Protein AF-A0A2V8JA32-F1 (afdb_monomer_lite)

pLDDT: mean 73.49, std 20.95, range [31.86, 95.06]

Radius of gyration: 16.92 Å; chains: 1; bounding box: 35×33×56 Å

Foldseek 3Di:
DDPPVPPPPDDDPPPPPPDDDDPPPPDDPDDDQWDWDADPPPRDIDIDHDDLPDAAKDWDADPVPRFIKIWHWDDHDPPIDIDIDHPPPDD

Secondary structure (DSSP, 8-state):
------------S----S----TT--S------EEEEE-TTT--EEEEE--TT--EEEEEE-TTT--EEEEEEESSGGG-EEEEEE-S---

Structure (mmCIF, N/CA/C/O backbone):
data_AF-A0A2V8JA32-F1
#
_entry.id   AF-A0A2V8JA32-F1
#
loop_
_atom_site.group_PDB
_atom_site.id
_atom_site.type_symbol
_atom_site.label_atom_id
_atom_site.label_alt_id
_atom_site.label_comp_id
_atom_site.label_asym_id
_atom_site.label_entity_id
_atom_site.label_seq_id
_atom_site.pdbx_PDB_ins_code
_atom_site.Cartn_x
_atom_site.Cartn_y
_atom_site.Cartn_z
_atom_site.occupancy
_atom_site.B_iso_or_equiv
_atom_site.auth_seq_id
_atom_site.auth_comp_id
_atom_site.auth_asym_id
_atom_site.auth_atom_id
_atom_site.pdbx_PDB_model_num
ATOM 1 N N . MET A 1 1 ? -21.867 -20.429 3.128 1.00 41.47 1 MET A N 1
ATOM 2 C CA . MET A 1 1 ? -20.748 -20.968 2.332 1.00 41.47 1 MET A CA 1
ATOM 3 C C . MET A 1 1 ? -20.374 -19.952 1.265 1.00 41.47 1 MET A C 1
ATOM 5 O O . MET A 1 1 ? -21.151 -19.724 0.354 1.00 41.47 1 MET A O 1
ATOM 9 N N . ASN A 1 2 ? -19.231 -19.299 1.483 1.00 31.86 2 ASN A N 1
ATOM 10 C CA . ASN A 1 2 ? -18.325 -18.671 0.516 1.00 31.86 2 ASN A CA 1
ATOM 11 C C . ASN A 1 2 ? -18.934 -17.850 -0.626 1.00 31.86 2 ASN A C 1
ATOM 13 O O . ASN A 1 2 ? -18.778 -18.180 -1.796 1.00 31.86 2 ASN A O 1
ATOM 17 N N . SER A 1 3 ? -19.507 -16.700 -0.278 1.00 33.50 3 SER A N 1
ATOM 18 C CA . SER A 1 3 ? -19.538 -15.570 -1.203 1.00 33.50 3 SER A CA 1
ATOM 19 C C . SER A 1 3 ? -18.197 -14.845 -1.099 1.00 33.50 3 SER A C 1
ATOM 21 O O . SER A 1 3 ? -18.083 -13.847 -0.390 1.00 33.50 3 SER A O 1
ATOM 23 N N . THR A 1 4 ? -17.162 -15.353 -1.774 1.00 47.00 4 THR A N 1
ATOM 24 C CA . THR A 1 4 ? -15.989 -14.554 -2.161 1.00 47.00 4 THR A CA 1
ATOM 25 C C . THR A 1 4 ? -16.482 -13.503 -3.149 1.00 47.00 4 THR A C 1
ATOM 27 O O . THR A 1 4 ? -16.389 -13.637 -4.367 1.00 47.00 4 THR A O 1
ATOM 30 N N . ALA A 1 5 ? -17.111 -12.466 -2.597 1.00 41.75 5 ALA A N 1
ATOM 31 C CA . ALA A 1 5 ? -17.465 -11.256 -3.297 1.00 41.75 5 ALA A CA 1
ATOM 32 C C . ALA A 1 5 ? -16.150 -10.588 -3.689 1.00 41.75 5 ALA A C 1
ATOM 34 O O . ALA A 1 5 ? -15.569 -9.817 -2.932 1.00 41.75 5 ALA A O 1
ATOM 35 N N . PHE A 1 6 ? -15.677 -10.954 -4.876 1.00 43.28 6 PHE A N 1
ATOM 36 C CA . PHE A 1 6 ? -14.684 -10.254 -5.666 1.00 43.28 6 PHE A CA 1
ATOM 37 C C . PHE A 1 6 ? -15.209 -8.822 -5.857 1.00 43.28 6 PHE A C 1
ATOM 39 O O . PHE A 1 6 ? -15.877 -8.511 -6.846 1.00 43.28 6 PHE A O 1
ATOM 46 N N . ARG A 1 7 ? -15.030 -7.961 -4.845 1.00 49.44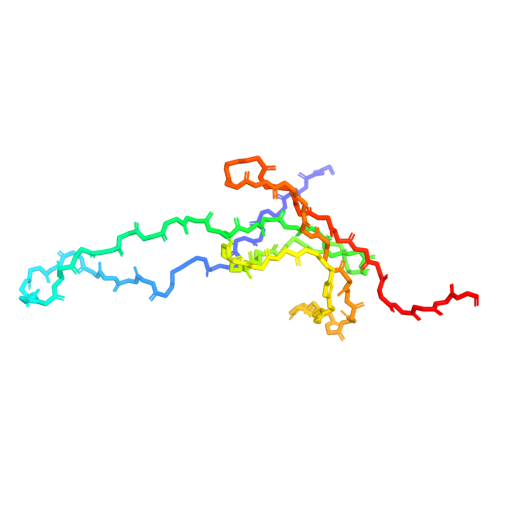 7 ARG A N 1
ATOM 47 C CA . ARG A 1 7 ? -15.384 -6.543 -4.900 1.00 49.44 7 ARG A CA 1
ATOM 48 C C . ARG A 1 7 ? -14.382 -5.886 -5.842 1.00 49.44 7 ARG A C 1
ATOM 50 O O . ARG A 1 7 ? -13.446 -5.234 -5.409 1.00 49.44 7 ARG A O 1
ATOM 57 N N . ARG A 1 8 ? -14.609 -6.055 -7.150 1.00 51.09 8 ARG A N 1
ATOM 58 C CA . ARG A 1 8 ? -14.036 -5.225 -8.214 1.00 51.09 8 ARG A CA 1
ATOM 59 C C . ARG A 1 8 ? -14.447 -3.783 -7.943 1.00 51.09 8 ARG A C 1
ATOM 61 O O . ARG A 1 8 ? -15.468 -3.321 -8.454 1.00 51.09 8 ARG A O 1
ATOM 68 N N . LYS A 1 9 ? -13.682 -3.048 -7.141 1.00 40.53 9 LYS A N 1
ATOM 69 C CA . LYS A 1 9 ? -13.749 -1.591 -7.158 1.00 40.53 9 LYS A CA 1
ATOM 70 C C . LYS A 1 9 ? -12.872 -1.102 -8.306 1.00 40.53 9 LYS A C 1
ATOM 72 O O . LYS A 1 9 ? -11.743 -0.700 -8.127 1.00 40.53 9 LYS A O 1
ATOM 77 N N . ARG A 1 10 ? -13.484 -1.122 -9.493 1.00 40.84 10 ARG A N 1
ATOM 78 C CA . ARG A 1 10 ? -13.232 -0.176 -10.590 1.00 40.84 10 ARG A CA 1
ATOM 79 C C . ARG A 1 10 ? -11.763 0.013 -10.989 1.00 40.84 10 ARG A C 1
ATOM 81 O O . ARG A 1 10 ? -11.208 1.100 -10.874 1.00 40.84 10 ARG A O 1
ATOM 88 N N . ILE A 1 11 ? -11.241 -0.997 -11.673 1.00 49.69 11 ILE A N 1
ATOM 89 C CA . ILE A 1 11 ? -10.346 -0.770 -12.811 1.00 49.69 11 ILE A CA 1
ATOM 90 C C . ILE A 1 11 ? -11.083 0.137 -13.824 1.00 49.69 11 ILE A C 1
ATOM 92 O O . ILE A 1 11 ? -12.298 0.011 -13.996 1.00 49.69 11 ILE A O 1
ATOM 96 N N . TYR A 1 12 ? -10.323 1.025 -14.476 1.00 37.50 12 TYR A N 1
ATOM 97 C CA . TYR A 1 12 ? -10.656 2.001 -15.534 1.00 37.50 12 TYR A 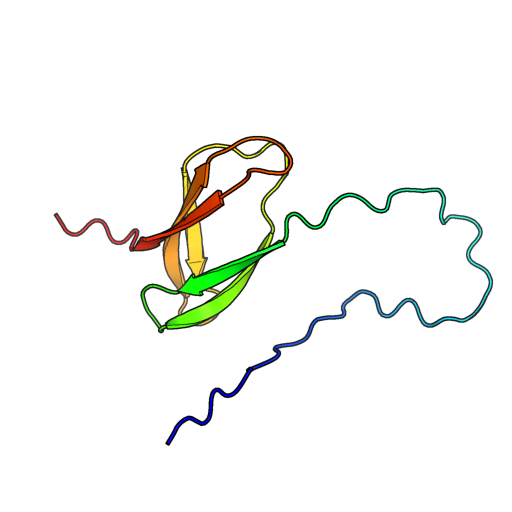CA 1
ATOM 98 C C . TYR A 1 12 ? -10.780 3.475 -15.112 1.00 37.50 12 TYR A C 1
ATOM 100 O O . TYR A 1 12 ? -11.863 4.054 -15.046 1.00 37.50 12 TYR A O 1
ATOM 108 N N . ARG A 1 13 ? -9.619 4.142 -15.040 1.00 43.84 13 ARG A N 1
ATOM 109 C CA . ARG A 1 13 ? -9.464 5.522 -15.541 1.00 43.84 13 ARG A CA 1
ATOM 110 C C . ARG A 1 13 ? -8.730 5.617 -16.885 1.00 43.84 13 ARG A C 1
ATOM 112 O O . ARG A 1 13 ? -8.401 6.712 -17.319 1.00 43.84 13 ARG A O 1
ATOM 119 N N . TYR A 1 14 ? -8.577 4.500 -17.596 1.00 44.56 14 TYR A N 1
ATOM 120 C CA . TYR A 1 14 ? -8.190 4.497 -19.010 1.00 44.56 14 TYR A CA 1
ATOM 121 C C . TYR A 1 14 ? -9.320 3.945 -19.874 1.00 44.56 14 TYR A C 1
ATOM 123 O O . TYR A 1 14 ? -9.181 2.940 -20.561 1.00 44.56 14 TYR A O 1
ATOM 131 N N . ALA A 1 15 ? -10.466 4.624 -19.856 1.00 44.03 15 ALA A N 1
ATOM 132 C CA . ALA A 1 15 ? -11.397 4.549 -20.973 1.00 44.03 15 ALA A CA 1
ATOM 133 C C . ALA A 1 15 ? -10.843 5.413 -22.121 1.00 44.03 15 ALA A C 1
ATOM 135 O O . ALA A 1 15 ? -11.393 6.462 -22.443 1.00 44.03 15 ALA A O 1
ATOM 136 N N . CYS A 1 16 ? -9.727 4.995 -22.729 1.00 41.47 16 CYS A N 1
ATOM 137 C CA . CYS A 1 16 ? -9.444 5.407 -24.100 1.00 41.47 16 CYS A CA 1
ATOM 138 C C . CYS A 1 16 ? -10.381 4.571 -24.969 1.00 41.47 16 CYS A C 1
ATOM 140 O O . CYS A 1 16 ? -10.096 3.428 -25.323 1.00 41.47 16 CYS A O 1
ATOM 142 N N . ILE A 1 17 ? -11.579 5.111 -25.169 1.00 50.22 17 ILE A N 1
ATOM 143 C CA . ILE A 1 17 ? -12.595 4.559 -26.054 1.00 50.22 17 ILE A CA 1
ATOM 144 C C . ILE A 1 17 ? -11.924 4.382 -27.418 1.00 50.22 17 ILE A C 1
ATOM 146 O O . ILE A 1 17 ? -11.265 5.301 -27.903 1.00 50.22 17 ILE A O 1
ATOM 150 N N . ALA A 1 18 ? -12.048 3.191 -27.997 1.00 44.78 18 ALA A N 1
ATOM 151 C CA . ALA A 1 18 ? -11.497 2.809 -29.291 1.00 44.78 18 ALA A CA 1
ATOM 152 C C . ALA A 1 18 ? -12.131 3.606 -30.450 1.00 44.78 18 ALA A C 1
ATOM 154 O O . ALA A 1 18 ? -12.861 3.062 -31.274 1.00 44.78 18 ALA A O 1
ATOM 155 N N . SER A 1 19 ? -11.829 4.900 -30.518 1.00 49.28 19 SER A N 1
ATOM 156 C CA . SER A 1 19 ? -12.258 5.818 -31.564 1.00 49.28 19 SER A CA 1
ATOM 157 C C . SER A 1 19 ? -11.073 6.711 -31.924 1.00 49.28 19 SER A C 1
ATOM 159 O O . SER A 1 19 ? -10.821 7.722 -31.282 1.00 49.28 19 SER A O 1
ATOM 161 N N . LEU A 1 20 ? -10.302 6.235 -32.904 1.00 55.19 20 LEU A N 1
ATOM 162 C CA . LEU A 1 20 ? -9.561 6.968 -33.940 1.00 55.19 20 LEU A CA 1
ATOM 163 C C . LEU A 1 20 ? -9.174 8.440 -33.654 1.00 55.19 20 LEU A C 1
ATOM 165 O O . LEU A 1 20 ? -10.027 9.288 -33.422 1.00 55.19 20 LEU A O 1
ATOM 169 N N . SER A 1 21 ? -7.888 8.748 -33.892 1.00 53.50 21 SER A N 1
ATOM 170 C CA . SER A 1 21 ? -7.274 10.079 -34.116 1.00 53.50 21 SER A CA 1
ATOM 171 C C . SER A 1 21 ? -6.807 10.918 -32.908 1.00 53.50 21 SER A C 1
ATOM 173 O O . SER A 1 21 ? -7.254 12.037 -32.701 1.00 53.50 21 SER A O 1
ATOM 175 N N . HIS A 1 22 ? -5.777 10.447 -32.190 1.00 49.62 22 HIS A N 1
ATOM 176 C CA . HIS A 1 22 ? -4.881 11.335 -31.428 1.00 49.62 22 HIS A CA 1
ATOM 177 C C . HIS A 1 22 ? -3.415 11.121 -31.859 1.00 49.62 22 HIS A C 1
ATOM 179 O O . HIS A 1 22 ? -2.818 10.105 -31.499 1.00 49.62 22 HIS A O 1
ATOM 185 N N . PRO A 1 23 ? -2.800 12.055 -32.612 1.00 44.34 23 PRO A N 1
ATOM 186 C CA . PRO A 1 23 ? -1.442 11.922 -33.158 1.00 44.34 23 PRO A CA 1
ATOM 187 C C . PRO A 1 23 ? -0.303 12.082 -32.126 1.00 44.34 23 PRO A C 1
ATOM 189 O O . PRO A 1 23 ? 0.831 12.345 -32.510 1.00 44.34 23 PRO A O 1
ATOM 192 N N . HIS A 1 24 ? -0.564 11.896 -30.825 1.00 48.81 24 HIS A N 1
ATOM 193 C CA . HIS A 1 24 ? 0.441 12.038 -29.758 1.00 48.81 24 HIS A CA 1
ATOM 194 C C . HIS A 1 24 ? 0.606 10.785 -28.880 1.00 48.81 24 HIS A C 1
ATOM 196 O O . HIS A 1 24 ? 1.083 10.866 -27.751 1.00 48.81 24 HIS A O 1
ATOM 202 N N . CYS A 1 25 ? 0.227 9.604 -29.380 1.00 46.81 25 CYS A N 1
ATOM 203 C CA . CYS A 1 25 ? 0.453 8.337 -28.682 1.00 46.81 25 CYS A CA 1
ATOM 204 C C . CYS A 1 25 ? 1.785 7.702 -29.113 1.00 46.81 25 CYS A C 1
ATOM 206 O O . CYS A 1 25 ? 1.837 6.608 -29.673 1.00 46.81 25 CYS A O 1
ATOM 208 N N . SER A 1 26 ? 2.897 8.397 -28.877 1.00 53.34 26 SER A N 1
ATOM 209 C CA . SER A 1 26 ? 4.211 7.764 -28.927 1.00 53.34 26 SER A CA 1
ATOM 210 C C . SER A 1 26 ? 4.519 7.147 -27.567 1.00 53.34 26 SER A C 1
ATOM 212 O O . SER A 1 26 ? 5.046 7.804 -26.675 1.00 53.34 26 SER A O 1
ATOM 214 N N . ARG A 1 27 ? 4.217 5.846 -27.486 1.00 63.06 27 ARG A N 1
ATOM 215 C CA . ARG A 1 27 ? 5.115 4.825 -26.937 1.00 63.06 27 ARG A CA 1
ATOM 216 C C . ARG A 1 27 ? 5.531 5.057 -25.489 1.00 63.06 27 ARG A C 1
ATOM 218 O O . ARG A 1 27 ? 6.591 5.617 -25.264 1.00 63.06 27 ARG A O 1
ATOM 225 N N . ILE A 1 28 ? 4.742 4.519 -24.558 1.00 56.28 28 ILE A N 1
ATOM 226 C CA . ILE A 1 28 ? 5.187 3.972 -23.271 1.00 56.28 28 ILE A CA 1
ATOM 227 C C . ILE A 1 28 ? 3.989 3.227 -22.646 1.00 56.28 28 ILE A C 1
ATOM 229 O O . ILE A 1 28 ? 3.132 3.803 -21.987 1.00 56.28 28 ILE A O 1
ATOM 233 N N . ALA A 1 29 ? 3.916 1.920 -22.881 1.00 59.22 29 ALA A N 1
ATOM 234 C CA . ALA A 1 29 ? 3.285 1.005 -21.940 1.00 59.22 29 ALA A CA 1
ATOM 235 C C . ALA A 1 29 ? 4.398 0.628 -20.951 1.00 59.22 29 ALA A C 1
ATOM 237 O O . ALA A 1 29 ? 5.222 -0.224 -21.277 1.00 59.22 29 ALA A O 1
ATOM 238 N N . ARG A 1 30 ? 4.542 1.342 -19.823 1.00 52.88 30 ARG A N 1
ATOM 239 C CA . ARG A 1 30 ? 5.462 0.893 -18.762 1.00 52.88 30 ARG A CA 1
ATOM 240 C C . ARG A 1 30 ? 4.649 0.074 -17.771 1.00 52.88 30 ARG A C 1
ATOM 242 O O . ARG A 1 30 ? 3.703 0.600 -17.206 1.00 52.88 30 ARG A O 1
ATOM 249 N N . VAL A 1 31 ? 5.034 -1.196 -17.687 1.00 54.94 31 VAL A N 1
ATOM 250 C CA . VAL A 1 31 ? 5.074 -2.093 -16.525 1.00 54.94 31 VAL A CA 1
ATOM 251 C C . VAL A 1 31 ? 3.955 -1.928 -15.482 1.00 54.94 31 VAL A C 1
ATOM 253 O O . VAL A 1 31 ? 3.832 -0.903 -14.819 1.00 54.94 31 VAL A O 1
ATOM 256 N N . SER A 1 32 ? 3.150 -2.977 -15.316 1.00 58.06 32 SER A N 1
ATOM 257 C CA . SER A 1 32 ? 2.217 -3.106 -14.195 1.00 58.06 32 SER A CA 1
ATOM 258 C C . SER A 1 32 ? 3.003 -3.305 -12.894 1.00 58.06 32 SER A C 1
ATOM 260 O O . SER A 1 32 ? 3.258 -4.437 -12.501 1.00 58.06 32 SER A O 1
ATOM 262 N N . ASP A 1 33 ? 3.394 -2.216 -12.228 1.00 75.62 33 ASP A N 1
ATOM 263 C CA . ASP A 1 33 ? 3.913 -2.217 -10.841 1.00 75.62 33 ASP A CA 1
ATOM 264 C C . ASP A 1 33 ? 2.733 -2.079 -9.844 1.00 75.62 33 ASP A C 1
ATOM 266 O O . ASP A 1 33 ? 2.779 -1.373 -8.838 1.00 75.62 33 ASP A O 1
ATOM 270 N N . GLU A 1 34 ? 1.611 -2.720 -10.192 1.00 85.81 34 GLU A N 1
ATOM 271 C CA . GLU A 1 34 ? 0.377 -2.791 -9.412 1.00 85.81 34 GLU A CA 1
ATOM 272 C C . GLU A 1 34 ? 0.360 -4.122 -8.650 1.00 85.81 34 GLU A C 1
ATOM 274 O O . GLU A 1 34 ? 0.461 -5.196 -9.245 1.00 85.81 34 GLU A O 1
ATOM 279 N N . PHE A 1 35 ? 0.214 -4.065 -7.329 1.00 87.56 35 PHE A N 1
ATOM 280 C CA . PHE A 1 35 ? 0.216 -5.226 -6.447 1.00 87.56 35 PHE A CA 1
ATOM 281 C C . PHE A 1 35 ? -1.110 -5.349 -5.715 1.00 87.56 35 PHE A C 1
ATOM 283 O O . PHE A 1 35 ? -1.597 -4.405 -5.093 1.00 87.56 35 PHE A O 1
ATOM 290 N N . LEU A 1 36 ? -1.664 -6.556 -5.732 1.00 91.81 36 LEU A N 1
ATOM 291 C CA . LEU A 1 36 ? -2.868 -6.893 -4.992 1.00 91.81 36 LEU A CA 1
ATOM 292 C C . LEU A 1 36 ? -2.480 -7.345 -3.580 1.00 91.81 36 LEU A C 1
ATOM 294 O O . LEU A 1 36 ? -1.876 -8.403 -3.403 1.00 91.81 36 LEU A O 1
ATOM 298 N N . VAL A 1 37 ? -2.830 -6.551 -2.572 1.00 93.00 37 VAL A N 1
ATOM 299 C CA . VAL A 1 37 ? -2.506 -6.815 -1.164 1.00 93.00 37 VAL A CA 1
ATOM 300 C C . VAL A 1 37 ? -3.768 -6.847 -0.311 1.00 93.00 37 VAL A C 1
ATOM 302 O O . VAL A 1 37 ? -4.793 -6.266 -0.656 1.00 93.00 3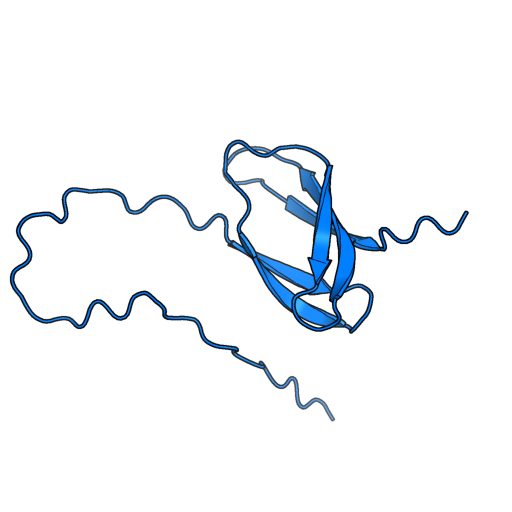7 VAL A O 1
ATOM 305 N N . THR A 1 38 ? -3.702 -7.521 0.834 1.00 95.06 38 THR A N 1
ATOM 306 C CA . THR A 1 38 ? -4.819 -7.583 1.785 1.00 95.06 38 THR A CA 1
ATOM 307 C C . THR A 1 38 ? -4.510 -6.720 2.997 1.00 95.06 38 THR A C 1
ATOM 309 O O . THR A 1 38 ? -3.484 -6.904 3.650 1.00 95.06 38 THR A O 1
ATOM 312 N N . CYS A 1 39 ? -5.402 -5.788 3.331 1.00 93.38 39 CYS A N 1
ATOM 313 C CA . CYS A 1 39 ? -5.227 -4.922 4.489 1.00 93.38 39 CYS A CA 1
ATOM 314 C C . CYS A 1 39 ? -5.206 -5.736 5.798 1.00 93.38 39 CYS A C 1
ATOM 316 O O . CYS A 1 39 ? -6.180 -6.430 6.095 1.00 93.38 39 CYS A O 1
ATOM 318 N N . PRO A 1 40 ? -4.168 -5.608 6.649 1.00 93.00 40 PRO A N 1
ATOM 319 C CA . PRO A 1 40 ? -4.080 -6.346 7.909 1.00 93.00 40 PRO A CA 1
ATOM 320 C C . PRO A 1 40 ? -5.011 -5.796 9.005 1.00 93.00 40 PRO A C 1
ATOM 322 O O . PRO A 1 40 ? -5.067 -6.363 10.100 1.00 93.00 40 PRO A O 1
ATOM 325 N N . TYR A 1 41 ? -5.711 -4.686 8.751 1.00 92.06 41 TYR A N 1
ATOM 326 C CA . TYR A 1 41 ? -6.688 -4.094 9.668 1.00 92.06 41 TYR A CA 1
ATOM 327 C C . TYR A 1 41 ? -8.116 -4.520 9.324 1.00 92.06 41 TYR A C 1
ATOM 329 O O . TYR A 1 41 ? -8.756 -5.188 10.129 1.00 92.06 41 TYR A O 1
ATOM 337 N N . CYS A 1 42 ? -8.609 -4.163 8.134 1.00 93.62 42 CYS A N 1
ATOM 338 C CA . CYS A 1 42 ? -9.992 -4.442 7.731 1.00 93.62 42 CYS A CA 1
ATOM 339 C C . CYS A 1 42 ? -10.173 -5.743 6.934 1.00 93.62 42 CYS A C 1
ATOM 341 O O . CYS A 1 42 ? -11.307 -6.168 6.740 1.00 93.62 42 CYS A O 1
ATOM 343 N N . GLY A 1 43 ? -9.088 -6.378 6.475 1.00 92.94 43 GLY A N 1
ATOM 344 C CA . GLY A 1 43 ? -9.145 -7.604 5.672 1.00 92.94 43 GLY A CA 1
ATOM 345 C C . GLY A 1 43 ? -9.558 -7.398 4.211 1.00 92.94 43 GLY A C 1
ATOM 346 O O . GLY A 1 43 ? -9.657 -8.374 3.472 1.00 92.94 43 GLY A O 1
ATOM 347 N N . GLU A 1 44 ? -9.787 -6.157 3.779 1.00 92.75 44 GLU A N 1
ATOM 348 C CA . GLU A 1 44 ? -10.160 -5.858 2.397 1.00 92.75 44 GLU A CA 1
ATOM 349 C C . GLU A 1 44 ? -8.952 -5.973 1.462 1.00 92.75 44 GLU A C 1
ATOM 351 O O . GLU A 1 44 ? -7.816 -5.654 1.829 1.00 92.75 44 GLU A O 1
ATOM 356 N N . GLN A 1 45 ? -9.215 -6.429 0.241 1.00 93.31 45 GLN A N 1
ATOM 357 C CA . GLN A 1 45 ? -8.221 -6.518 -0.819 1.00 93.31 45 GLN A CA 1
ATOM 358 C C . GLN A 1 45 ? -8.112 -5.174 -1.544 1.00 93.31 45 GLN A C 1
ATOM 360 O O . GLN A 1 45 ? -9.125 -4.590 -1.930 1.00 93.31 45 GLN A O 1
ATOM 365 N N . VAL A 1 46 ? -6.885 -4.692 -1.707 1.00 89.88 46 VAL A N 1
ATOM 366 C CA . VAL A 1 46 ? -6.557 -3.363 -2.225 1.00 89.88 46 VAL A CA 1
ATOM 367 C C . VAL A 1 46 ? -5.450 -3.497 -3.266 1.00 89.88 46 VAL A C 1
ATOM 369 O O . VAL A 1 46 ? -4.500 -4.257 -3.077 1.00 89.88 46 VAL A O 1
ATOM 372 N N . GLU A 1 47 ? -5.575 -2.753 -4.358 1.00 90.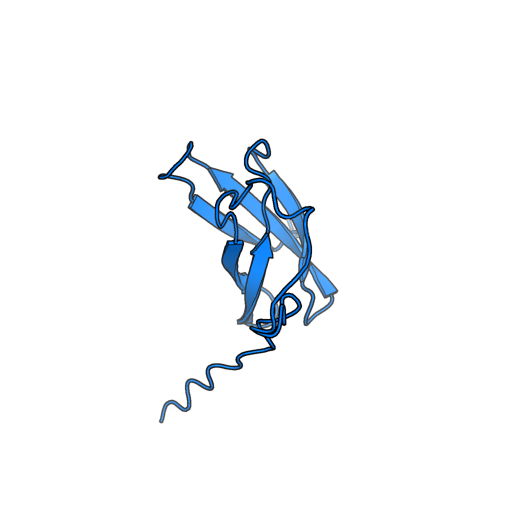25 47 GLU A N 1
ATOM 373 C CA . GLU A 1 47 ? -4.562 -2.653 -5.409 1.00 90.25 47 GLU A CA 1
ATOM 374 C C . GLU A 1 47 ? -3.675 -1.441 -5.114 1.00 90.25 47 GLU A C 1
ATOM 376 O O . GLU A 1 47 ? -4.162 -0.314 -5.057 1.00 90.25 47 GLU A O 1
ATOM 381 N N . ILE A 1 48 ? -2.380 -1.661 -4.890 1.00 88.31 48 ILE A N 1
ATOM 382 C CA . ILE A 1 48 ? -1.414 -0.585 -4.647 1.00 88.31 48 ILE A CA 1
ATOM 383 C C . ILE A 1 48 ? -0.443 -0.472 -5.813 1.00 88.31 48 ILE A C 1
ATOM 385 O O . ILE A 1 48 ? -0.001 -1.479 -6.354 1.00 88.31 48 ILE A O 1
ATOM 389 N N . TYR A 1 49 ? -0.079 0.755 -6.167 1.00 88.62 49 TYR A N 1
ATOM 390 C CA . TYR A 1 49 ? 0.986 1.019 -7.125 1.00 88.62 49 TYR A CA 1
ATOM 391 C C . TYR A 1 49 ? 2.279 1.318 -6.370 1.00 88.62 49 TYR A C 1
ATOM 393 O O . TYR A 1 49 ? 2.297 2.161 -5.467 1.00 88.62 49 TYR A O 1
ATOM 401 N N . VAL A 1 50 ? 3.349 0.624 -6.733 1.00 86.75 50 VAL A N 1
ATOM 402 C CA . VAL A 1 50 ? 4.700 0.898 -6.248 1.00 86.75 50 VAL A CA 1
ATOM 403 C C . VAL A 1 50 ? 5.501 1.459 -7.425 1.00 86.75 50 VAL A C 1
ATOM 405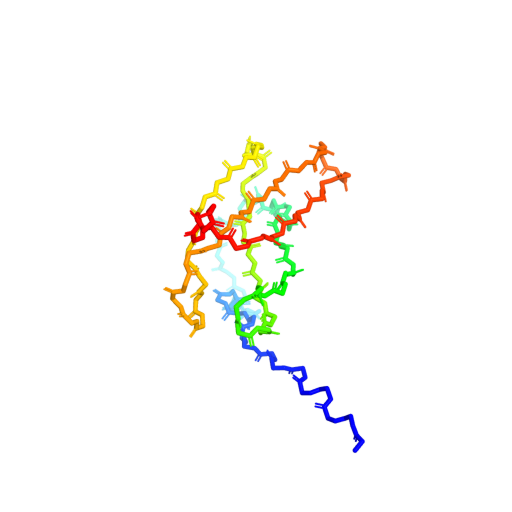 O O . VAL A 1 50 ? 5.182 1.233 -8.585 1.00 86.75 50 VAL A O 1
ATOM 408 N N . GLU A 1 51 ? 6.483 2.319 -7.170 1.00 83.44 51 GLU A N 1
ATOM 409 C CA . GLU A 1 51 ? 7.357 2.762 -8.254 1.00 83.44 51 GLU A CA 1
ATOM 410 C C . GLU A 1 51 ? 8.487 1.740 -8.468 1.00 83.44 51 GLU A C 1
ATOM 412 O O . GLU A 1 51 ? 9.027 1.187 -7.500 1.00 83.44 51 GLU A O 1
ATOM 417 N N . PRO A 1 52 ? 8.931 1.521 -9.718 1.00 79.62 52 PRO A N 1
ATOM 418 C CA . PRO A 1 52 ? 9.999 0.571 -10.031 1.00 79.62 52 PRO A CA 1
ATOM 419 C C . PRO A 1 52 ? 11.346 0.932 -9.383 1.00 79.62 52 PRO A C 1
ATOM 421 O O . PRO A 1 52 ? 12.206 0.068 -9.229 1.00 79.62 52 PRO A O 1
ATOM 424 N N . ASP A 1 53 ? 11.539 2.187 -8.974 1.00 80.81 53 ASP A N 1
ATOM 425 C CA . ASP A 1 53 ? 12.741 2.635 -8.260 1.00 80.81 53 ASP A CA 1
ATOM 426 C C . ASP A 1 53 ? 12.618 2.469 -6.733 1.00 80.81 53 ASP A C 1
ATOM 428 O O . ASP A 1 53 ? 13.613 2.326 -6.018 1.00 80.81 53 ASP A O 1
ATOM 432 N N . VAL A 1 54 ? 11.386 2.388 -6.215 1.00 84.06 54 VAL A N 1
ATOM 433 C CA . VAL A 1 54 ? 11.139 2.243 -4.780 1.00 84.06 54 VAL A CA 1
ATOM 434 C C . VAL A 1 54 ? 11.546 0.848 -4.329 1.00 84.06 54 VAL A C 1
ATOM 436 O O . VAL A 1 54 ? 11.099 -0.175 -4.852 1.00 84.06 54 VAL A O 1
ATOM 439 N N . ASN A 1 55 ? 12.408 0.827 -3.322 1.00 85.62 55 ASN A N 1
ATOM 440 C CA . ASN A 1 55 ? 12.874 -0.362 -2.638 1.00 85.62 55 ASN A CA 1
ATOM 441 C C . ASN A 1 55 ? 12.923 -0.081 -1.130 1.00 85.62 55 ASN A C 1
ATOM 443 O O . ASN A 1 55 ? 13.185 1.043 -0.703 1.00 85.62 55 ASN A O 1
ATOM 447 N N . GLY A 1 56 ? 12.637 -1.097 -0.314 1.00 89.44 56 GLY A N 1
ATOM 448 C CA . GLY A 1 56 ? 12.634 -0.965 1.140 1.00 89.44 56 GLY A CA 1
ATOM 449 C C . GLY A 1 56 ? 11.235 -0.901 1.745 1.00 89.44 56 GLY A C 1
ATOM 450 O O . GLY A 1 56 ? 10.319 -1.594 1.309 1.00 89.44 56 GLY A O 1
ATOM 451 N N . THR A 1 57 ? 11.101 -0.161 2.844 1.00 92.75 57 THR A N 1
ATOM 452 C CA . THR A 1 57 ? 9.899 -0.161 3.685 1.00 92.75 57 THR A CA 1
ATOM 453 C C . THR A 1 57 ? 9.364 1.251 3.849 1.00 92.75 57 THR A C 1
ATOM 455 O O . THR A 1 57 ? 10.109 2.145 4.238 1.00 92.75 57 THR A O 1
ATOM 458 N N . PHE A 1 58 ? 8.071 1.436 3.608 1.00 92.62 58 PHE A N 1
ATOM 459 C CA . PHE A 1 58 ? 7.378 2.709 3.784 1.00 92.62 58 PHE A CA 1
ATOM 460 C C . PHE A 1 58 ? 6.014 2.493 4.445 1.00 92.62 58 PHE A C 1
ATOM 462 O O . PHE A 1 58 ? 5.539 1.363 4.570 1.00 92.62 58 PHE A O 1
ATOM 469 N N . VAL A 1 59 ? 5.402 3.574 4.920 1.00 94.06 59 VAL A N 1
ATOM 470 C CA . VAL A 1 59 ? 4.070 3.561 5.535 1.00 94.06 59 VAL A CA 1
ATOM 471 C C . VAL A 1 59 ? 3.105 4.294 4.610 1.00 94.06 59 VAL A C 1
ATOM 473 O O . VAL A 1 59 ? 3.440 5.350 4.082 1.00 94.06 59 VAL A O 1
ATOM 476 N N . GLN A 1 60 ? 1.928 3.715 4.406 1.00 92.44 60 GLN A N 1
ATOM 477 C CA . GLN A 1 60 ? 0.782 4.360 3.762 1.00 92.44 60 GLN A CA 1
ATOM 478 C C . GLN A 1 60 ? -0.449 4.195 4.659 1.00 92.44 60 GLN A C 1
ATOM 480 O O . GLN A 1 60 ? -0.385 3.525 5.686 1.00 92.44 60 GLN A O 1
ATOM 485 N N . ASP A 1 61 ? -1.583 4.750 4.261 1.00 92.94 61 ASP A N 1
ATOM 486 C CA . ASP A 1 61 ? -2.872 4.483 4.891 1.00 92.94 61 ASP A CA 1
ATOM 487 C C . ASP A 1 61 ? -3.701 3.568 3.991 1.00 92.94 61 ASP A C 1
ATOM 489 O O . ASP A 1 61 ? -3.643 3.656 2.764 1.00 92.94 61 ASP A O 1
ATOM 493 N N . CYS A 1 62 ? -4.475 2.659 4.580 1.00 92.25 62 CYS A N 1
ATOM 494 C CA . CYS A 1 62 ? -5.421 1.863 3.804 1.00 92.25 62 CYS A CA 1
ATOM 495 C C . CYS A 1 62 ? -6.561 2.754 3.281 1.00 92.25 62 CYS A C 1
ATOM 497 O O . CYS A 1 62 ? -7.253 3.383 4.078 1.00 92.25 62 CYS A O 1
ATOM 499 N N . GLU A 1 63 ? -6.834 2.739 1.973 1.00 90.00 63 GLU A N 1
ATOM 500 C CA . GLU A 1 63 ? -7.913 3.539 1.359 1.00 90.00 63 GLU A CA 1
ATOM 501 C C . GLU A 1 63 ? -9.327 3.191 1.860 1.00 90.00 63 GLU A C 1
ATOM 503 O O . GLU A 1 63 ? -10.270 3.956 1.664 1.00 90.00 63 GLU A O 1
ATOM 508 N N . VAL A 1 64 ? -9.488 2.023 2.492 1.00 93.06 64 VAL A N 1
ATOM 509 C CA . VAL A 1 64 ? -10.784 1.547 2.986 1.00 93.06 64 VAL A CA 1
ATOM 510 C C . VAL A 1 64 ? -11.016 1.929 4.444 1.00 93.06 64 VAL A C 1
ATOM 512 O O . VAL A 1 64 ? -12.109 2.372 4.789 1.00 93.06 64 VAL A O 1
ATOM 515 N N . CYS A 1 65 ? -10.017 1.732 5.309 1.00 93.81 65 CYS A N 1
ATOM 516 C CA . CYS A 1 65 ? -10.165 1.918 6.755 1.00 93.81 65 CYS A CA 1
ATOM 517 C C . CYS A 1 65 ? -9.273 3.014 7.349 1.00 93.81 65 CYS A C 1
ATOM 519 O O . CYS A 1 65 ? -9.267 3.162 8.567 1.00 93.81 65 CYS A O 1
ATOM 521 N N . CYS A 1 66 ? -8.509 3.744 6.535 1.00 92.62 66 CYS A N 1
ATOM 522 C CA . CYS A 1 66 ? -7.645 4.859 6.942 1.00 92.62 66 CYS A CA 1
ATOM 523 C C . CYS A 1 66 ? -6.676 4.528 8.094 1.00 92.62 66 CYS A C 1
ATOM 525 O O . CYS A 1 66 ? -6.353 5.397 8.896 1.00 92.62 66 CYS A O 1
ATOM 527 N N . ASN A 1 67 ? -6.264 3.260 8.219 1.00 92.62 67 ASN A N 1
ATOM 528 C CA . ASN A 1 67 ? -5.289 2.839 9.223 1.00 92.62 67 ASN A CA 1
ATOM 529 C C . ASN A 1 67 ? -3.897 2.743 8.589 1.00 92.62 67 ASN A C 1
ATOM 531 O O . ASN A 1 67 ? -3.792 2.189 7.483 1.00 92.62 67 ASN A O 1
ATOM 535 N N . PRO A 1 68 ? -2.846 3.196 9.295 1.00 94.69 68 PRO A N 1
ATOM 536 C CA . PRO A 1 68 ? -1.495 3.177 8.771 1.00 94.69 68 PRO A CA 1
ATOM 537 C C . PRO A 1 68 ? -0.972 1.740 8.692 1.00 94.69 68 PRO A C 1
ATOM 539 O O . PRO A 1 68 ? -0.882 1.020 9.688 1.00 94.69 68 PRO A O 1
ATOM 542 N N . TRP A 1 69 ? -0.592 1.311 7.494 1.00 94.81 69 TRP A N 1
ATOM 543 C CA . TRP A 1 69 ? 0.060 0.027 7.232 1.00 94.81 69 TRP A CA 1
ATOM 544 C C . TRP A 1 69 ? 1.463 0.229 6.667 1.00 94.81 69 TRP A C 1
ATOM 546 O O . TRP A 1 69 ? 1.777 1.204 5.988 1.00 94.81 69 TRP A O 1
ATOM 556 N N . ARG A 1 70 ? 2.337 -0.719 6.970 1.00 95.06 70 ARG A N 1
ATOM 557 C CA . ARG A 1 70 ? 3.715 -0.744 6.510 1.00 95.06 70 ARG A CA 1
ATOM 558 C C . ARG A 1 70 ? 3.802 -1.655 5.299 1.00 95.06 70 ARG A C 1
ATOM 560 O O . ARG A 1 70 ? 3.469 -2.832 5.399 1.00 95.06 70 ARG A O 1
ATOM 567 N N . VAL A 1 71 ? 4.283 -1.116 4.191 1.00 93.75 71 VAL A N 1
ATOM 568 C CA . VAL A 1 71 ? 4.526 -1.833 2.942 1.00 93.75 71 VAL A CA 1
ATOM 569 C C . VAL A 1 71 ? 6.023 -2.086 2.834 1.00 93.75 71 VAL A C 1
ATOM 571 O O . VAL A 1 71 ? 6.827 -1.158 2.917 1.00 93.75 71 VAL A O 1
ATOM 574 N N . LYS A 1 72 ? 6.405 -3.350 2.677 1.00 93.62 72 LYS A N 1
ATOM 575 C CA . LYS A 1 72 ? 7.783 -3.779 2.454 1.00 93.62 72 LYS A CA 1
ATOM 576 C C . LYS A 1 72 ? 7.901 -4.350 1.051 1.00 93.62 72 LYS A C 1
ATOM 578 O O . LYS A 1 72 ? 7.266 -5.354 0.742 1.00 93.62 72 LYS A O 1
ATOM 583 N N . VAL A 1 73 ? 8.749 -3.728 0.247 1.00 92.56 73 VAL A N 1
ATOM 584 C CA . VAL A 1 73 ? 9.082 -4.153 -1.112 1.00 92.56 73 VAL A CA 1
ATOM 585 C C . VAL A 1 73 ? 10.443 -4.832 -1.068 1.00 92.56 73 VAL A C 1
ATOM 587 O O . VAL A 1 73 ? 11.397 -4.321 -0.475 1.00 92.56 73 VAL A O 1
ATOM 590 N N . SER A 1 74 ? 10.535 -6.028 -1.629 1.00 89.38 74 SER A N 1
ATOM 591 C CA . SER A 1 74 ? 11.762 -6.824 -1.689 1.00 89.38 74 SER A CA 1
ATOM 592 C C . SER A 1 74 ? 11.884 -7.478 -3.061 1.00 89.38 74 SER A C 1
ATOM 594 O O . SER A 1 74 ? 10.875 -7.739 -3.698 1.00 89.38 74 SER A O 1
ATOM 596 N N . GLY A 1 75 ? 13.109 -7.740 -3.515 1.00 85.25 75 GLY A N 1
ATOM 597 C CA . GLY A 1 75 ? 13.364 -8.265 -4.862 1.00 85.25 75 GLY A CA 1
ATOM 598 C C . GLY A 1 75 ? 13.759 -7.179 -5.866 1.00 85.25 75 GLY A C 1
ATOM 599 O O . GLY A 1 75 ? 13.879 -6.002 -5.518 1.00 85.25 75 GLY A O 1
ATOM 600 N N . ARG A 1 76 ? 14.031 -7.594 -7.104 1.00 75.38 76 ARG A N 1
ATOM 601 C CA . ARG A 1 76 ? 14.416 -6.731 -8.229 1.00 75.38 76 ARG A CA 1
ATOM 602 C C . ARG A 1 76 ? 13.627 -7.153 -9.465 1.00 75.38 76 ARG A C 1
ATOM 604 O O . ARG A 1 76 ? 13.334 -8.336 -9.606 1.00 75.38 76 ARG A O 1
ATOM 611 N N . ASP A 1 77 ? 13.307 -6.185 -10.318 1.00 74.88 77 ASP A N 1
ATOM 612 C CA . ASP A 1 77 ? 12.663 -6.409 -11.616 1.00 74.88 77 ASP A CA 1
ATOM 613 C C . ASP A 1 77 ? 11.411 -7.308 -11.511 1.00 74.88 77 ASP A C 1
ATOM 615 O O . ASP A 1 77 ? 10.456 -6.942 -10.826 1.00 74.88 77 ASP A O 1
ATOM 619 N N . GLU A 1 78 ? 11.409 -8.475 -12.1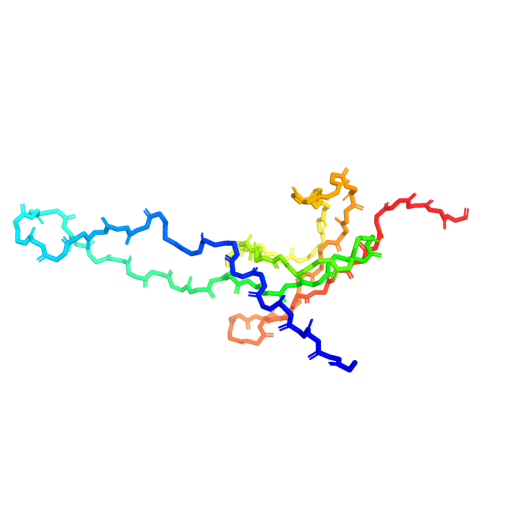58 1.00 72.94 78 GLU A N 1
ATOM 620 C CA . GLU A 1 78 ? 10.265 -9.398 -12.228 1.00 72.94 78 GLU A CA 1
ATOM 621 C C . GLU A 1 78 ? 10.038 -10.210 -10.933 1.00 72.94 78 GLU A C 1
ATOM 623 O O . GLU A 1 78 ? 8.941 -10.715 -10.709 1.00 72.94 78 GLU A O 1
ATOM 628 N N . ASP A 1 79 ? 11.031 -10.281 -10.040 1.00 80.00 79 ASP A N 1
ATOM 629 C CA . ASP A 1 79 ? 10.979 -11.022 -8.767 1.00 80.00 79 ASP A CA 1
ATOM 630 C C . ASP A 1 79 ? 10.583 -10.130 -7.573 1.00 80.00 79 ASP A C 1
ATOM 632 O O . ASP A 1 79 ? 10.922 -10.399 -6.413 1.00 80.00 79 ASP A O 1
ATOM 636 N N . ARG A 1 80 ? 9.893 -9.014 -7.834 1.00 84.12 80 ARG A N 1
ATOM 637 C CA . ARG A 1 80 ? 9.420 -8.102 -6.787 1.00 84.12 80 ARG A CA 1
ATOM 638 C C . ARG A 1 80 ? 8.292 -8.735 -5.972 1.00 84.12 80 ARG A C 1
ATOM 640 O O . ARG A 1 80 ? 7.242 -9.103 -6.487 1.00 84.12 80 ARG A O 1
ATOM 647 N N . ALA A 1 81 ? 8.494 -8.789 -4.663 1.00 87.50 81 ALA A N 1
ATOM 648 C CA . ALA A 1 81 ? 7.519 -9.217 -3.677 1.00 87.50 81 ALA A CA 1
ATOM 649 C C . ALA A 1 81 ? 7.140 -8.045 -2.766 1.00 87.50 81 ALA A C 1
ATOM 651 O O . ALA A 1 81 ? 8.006 -7.327 -2.251 1.00 87.50 81 ALA A O 1
ATOM 652 N N . VAL A 1 82 ? 5.838 -7.890 -2.526 1.00 90.56 82 VAL A N 1
ATOM 653 C CA . VAL A 1 82 ? 5.293 -6.873 -1.627 1.00 90.56 82 VAL A CA 1
ATOM 654 C C . VAL A 1 82 ? 4.605 -7.542 -0.449 1.00 90.56 82 VAL A C 1
ATOM 656 O O . VAL A 1 82 ? 3.740 -8.397 -0.618 1.00 90.56 82 VAL A O 1
ATOM 659 N N . ASN A 1 83 ? 4.988 -7.137 0.758 1.00 93.00 83 ASN A N 1
ATOM 660 C CA . ASN A 1 83 ? 4.391 -7.619 1.995 1.00 93.00 83 ASN A CA 1
ATOM 661 C C . ASN A 1 83 ? 3.871 -6.448 2.830 1.00 93.00 83 ASN A C 1
ATOM 663 O O . ASN A 1 83 ? 4.567 -5.445 2.989 1.00 93.00 83 ASN A O 1
ATOM 667 N N . VAL A 1 84 ? 2.676 -6.592 3.403 1.00 93.62 84 VAL A N 1
ATOM 668 C CA . VAL A 1 84 ? 2.030 -5.545 4.205 1.00 93.62 84 VAL A CA 1
ATOM 669 C C . VAL A 1 84 ? 1.843 -5.981 5.656 1.00 93.62 84 VAL A C 1
ATOM 671 O O . VAL A 1 84 ? 1.440 -7.108 5.935 1.00 93.62 84 VAL A O 1
ATOM 674 N N . THR A 1 85 ? 2.136 -5.088 6.600 1.00 94.69 85 THR A N 1
ATOM 675 C CA . THR A 1 85 ? 1.956 -5.318 8.044 1.00 94.69 85 THR A CA 1
ATOM 676 C C . THR A 1 85 ? 1.332 -4.103 8.722 1.00 94.69 85 THR A C 1
ATOM 678 O O . THR A 1 85 ? 1.301 -3.010 8.164 1.00 94.69 85 THR A O 1
ATOM 681 N N . ARG A 1 86 ? 0.839 -4.265 9.952 1.00 94.12 86 ARG A N 1
ATOM 682 C CA . ARG A 1 86 ? 0.350 -3.141 10.768 1.00 94.12 86 ARG A CA 1
ATOM 683 C C . ARG A 1 86 ? 1.508 -2.189 11.105 1.00 94.12 86 ARG A C 1
ATOM 685 O O . ARG A 1 86 ? 2.607 -2.668 11.390 1.00 94.12 86 ARG A O 1
ATOM 692 N N . ALA A 1 87 ? 1.291 -0.873 11.032 1.00 90.94 87 ALA A N 1
ATOM 693 C CA . ALA A 1 87 ? 2.314 0.135 11.350 1.00 90.94 87 ALA A CA 1
ATOM 694 C C . ALA A 1 87 ? 2.121 0.795 12.727 1.00 90.94 87 ALA A C 1
ATOM 696 O O . ALA A 1 87 ? 2.958 1.599 13.119 1.00 90.94 87 ALA A O 1
ATOM 697 N N . ASP A 1 88 ? 1.070 0.414 13.460 1.00 81.38 88 ASP A N 1
ATOM 698 C CA . ASP A 1 88 ? 0.611 1.016 14.728 1.00 81.38 88 ASP A CA 1
ATOM 699 C C . ASP A 1 88 ? 1.600 0.938 15.912 1.00 81.38 88 ASP A C 1
ATOM 701 O O . ASP A 1 88 ? 1.322 1.474 16.973 1.00 81.38 88 ASP A O 1
ATOM 705 N N . GLY A 1 89 ? 2.779 0.327 15.754 1.00 64.00 89 GLY A N 1
ATOM 706 C CA . GLY A 1 89 ? 3.867 0.481 16.730 1.00 64.00 89 GLY A CA 1
ATOM 707 C C . GLY A 1 89 ? 3.533 0.056 18.165 1.00 64.00 89 GLY A C 1
ATOM 708 O O . GLY A 1 89 ? 4.138 0.583 19.091 1.00 64.00 89 GLY A O 1
ATOM 709 N N . SER A 1 90 ? 2.596 -0.873 18.363 1.00 53.78 90 SER A N 1
ATOM 710 C CA . SER A 1 90 ? 2.366 -1.491 19.669 1.00 53.78 90 SER A CA 1
ATOM 711 C C . SER A 1 90 ? 3.518 -2.459 19.974 1.00 53.78 90 SER A C 1
ATOM 713 O O . SER A 1 90 ? 3.456 -3.640 19.630 1.00 53.78 90 SER A O 1
ATOM 715 N N . GLU A 1 91 ? 4.602 -1.927 20.545 1.00 49.41 91 GLU A N 1
ATOM 716 C CA . GLU A 1 91 ? 5.431 -2.668 21.508 1.00 49.41 91 GLU A CA 1
ATOM 717 C C . GLU A 1 91 ? 4.699 -2.774 22.853 1.00 49.41 91 GLU A C 1
ATOM 719 O O . GLU A 1 91 ? 4.041 -1.783 23.253 1.00 49.41 91 GLU A O 1
#

Sequence (91 aa):
MNSTAFRRKRIYRYACIASLSHPHCSRIARVSDEFLVTCPYCGEQVEIYVEPDVNGTFVQDCEVCCNPWRVKVSGRDEDRAVNVTRADGSE